Protein AF-A0A940TNK3-F1 (afdb_monomer_lite)

Structure (mmCIF, N/CA/C/O backbone):
data_AF-A0A940TNK3-F1
#
_entry.id   AF-A0A940TNK3-F1
#
loop_
_atom_site.group_PDB
_atom_site.id
_atom_site.type_symbol
_atom_site.label_atom_id
_atom_site.label_alt_id
_atom_site.label_comp_id
_atom_site.label_asym_id
_atom_site.label_entity_id
_atom_site.label_seq_id
_atom_site.pdbx_PDB_ins_code
_atom_site.Cartn_x
_atom_site.Cartn_y
_atom_site.Cartn_z
_atom_site.occupancy
_atom_site.B_iso_or_equiv
_atom_site.auth_seq_id
_atom_site.auth_comp_id
_atom_site.auth_asym_id
_atom_site.auth_atom_id
_atom_site.pdbx_PDB_model_num
ATOM 1 N N . VAL A 1 1 ? 11.677 -16.974 -25.391 1.00 45.75 1 VAL A N 1
ATOM 2 C CA . VAL A 1 1 ? 11.158 -15.591 -25.511 1.00 45.75 1 VAL A CA 1
ATOM 3 C C . VAL A 1 1 ? 12.218 -14.625 -24.990 1.00 45.75 1 VAL A C 1
ATOM 5 O O . VAL A 1 1 ? 12.298 -14.408 -23.791 1.00 45.75 1 VAL A O 1
ATOM 8 N N . LYS A 1 2 ? 13.105 -14.125 -25.858 1.00 49.66 2 LYS A N 1
ATOM 9 C C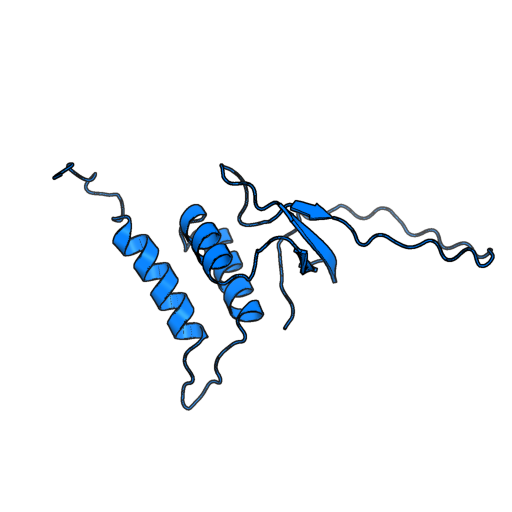A . LYS A 1 2 ? 14.056 -13.050 -25.522 1.00 49.66 2 LYS A CA 1
ATOM 10 C C . LYS A 1 2 ? 13.662 -11.834 -26.353 1.00 49.66 2 LYS A C 1
ATOM 12 O O . LYS A 1 2 ? 14.079 -11.708 -27.496 1.00 49.66 2 LYS A O 1
ATOM 17 N N . GLY A 1 3 ? 12.768 -11.017 -25.805 1.00 53.41 3 GLY A N 1
ATOM 18 C CA . GLY A 1 3 ? 12.456 -9.702 -26.354 1.00 53.41 3 GLY A CA 1
ATOM 19 C C . GLY A 1 3 ? 13.443 -8.696 -25.781 1.00 53.41 3 GLY A C 1
ATOM 20 O O . GLY A 1 3 ? 13.585 -8.617 -24.563 1.00 53.41 3 GLY A O 1
ATOM 21 N N . ASN A 1 4 ? 14.143 -7.978 -26.654 1.00 57.72 4 ASN A N 1
ATOM 22 C CA . ASN A 1 4 ? 15.008 -6.858 -26.295 1.00 57.72 4 ASN A CA 1
ATOM 23 C C . ASN A 1 4 ? 14.189 -5.828 -25.503 1.00 57.72 4 ASN A C 1
ATOM 25 O O . ASN A 1 4 ? 13.310 -5.170 -26.059 1.00 57.72 4 ASN A O 1
ATOM 29 N N . LEU A 1 5 ? 14.449 -5.723 -24.202 1.00 55.38 5 LEU A N 1
ATOM 30 C CA . LEU A 1 5 ? 13.826 -4.715 -23.354 1.00 55.38 5 LEU A CA 1
ATOM 31 C C . LEU A 1 5 ? 14.539 -3.373 -23.587 1.00 55.38 5 LEU A C 1
ATOM 33 O O . LEU A 1 5 ? 15.772 -3.350 -23.632 1.00 55.38 5 LEU A O 1
ATOM 37 N N . PRO A 1 6 ? 13.804 -2.260 -23.748 1.00 56.06 6 PRO A N 1
ATOM 38 C CA . PRO A 1 6 ? 14.404 -0.940 -23.902 1.00 56.06 6 PRO A CA 1
ATOM 39 C C . PRO A 1 6 ? 15.332 -0.618 -22.719 1.00 56.06 6 PRO A C 1
ATOM 41 O O . PRO A 1 6 ? 14.945 -0.761 -21.561 1.00 56.06 6 PRO A O 1
ATOM 44 N N . GLN A 1 7 ? 16.556 -0.165 -23.019 1.00 57.41 7 GLN A N 1
ATOM 45 C CA . GLN A 1 7 ? 17.678 -0.010 -22.071 1.00 57.41 7 GLN A CA 1
ATOM 46 C C . GLN A 1 7 ? 17.415 0.972 -20.908 1.00 57.41 7 GLN A C 1
ATOM 48 O O . GLN A 1 7 ? 18.171 0.993 -19.941 1.00 57.41 7 GLN A O 1
ATOM 53 N N . HIS A 1 8 ? 16.325 1.745 -20.966 1.00 61.12 8 HIS A N 1
ATOM 54 C CA . HIS A 1 8 ? 15.935 2.737 -19.958 1.00 61.12 8 HIS A CA 1
ATOM 55 C C . HIS A 1 8 ? 14.593 2.443 -19.272 1.00 61.12 8 HIS A C 1
ATOM 57 O O . HIS A 1 8 ? 14.079 3.282 -18.532 1.00 61.12 8 HIS A O 1
ATOM 63 N N . THR A 1 9 ? 13.999 1.271 -19.497 1.00 71.75 9 THR A N 1
ATOM 64 C CA . THR A 1 9 ? 12.726 0.902 -18.870 1.00 71.75 9 THR A CA 1
ATOM 65 C C . THR A 1 9 ? 12.968 -0.144 -17.795 1.00 71.75 9 THR A C 1
ATOM 67 O O . THR A 1 9 ? 13.509 -1.215 -18.066 1.00 71.75 9 THR A O 1
ATOM 70 N N . LEU A 1 10 ? 12.561 0.165 -16.559 1.00 80.56 10 LEU A N 1
ATOM 71 C CA . LEU A 1 10 ? 12.607 -0.797 -15.462 1.00 80.56 10 LEU A CA 1
ATOM 72 C C . LEU A 1 10 ? 11.856 -2.065 -15.865 1.00 80.56 10 LEU A C 1
ATOM 74 O O . LEU A 1 10 ? 10.707 -2.016 -16.312 1.00 80.56 10 LEU A O 1
ATOM 78 N N . HIS A 1 11 ? 12.515 -3.206 -15.693 1.00 88.88 11 HIS A N 1
ATOM 79 C CA . HIS A 1 11 ? 11.920 -4.496 -15.990 1.00 88.88 11 HIS A CA 1
ATOM 80 C C . HIS A 1 11 ? 10.660 -4.711 -15.137 1.00 88.88 11 HIS A C 1
ATOM 82 O O . HIS A 1 11 ? 10.614 -4.317 -13.969 1.00 88.88 11 HIS A O 1
ATOM 88 N N . PHE A 1 12 ? 9.639 -5.375 -15.689 1.00 87.31 12 PHE A N 1
ATOM 89 C CA . PHE A 1 12 ? 8.368 -5.578 -14.981 1.00 87.31 12 PHE A CA 1
ATOM 90 C C . PHE A 1 12 ? 8.560 -6.292 -13.633 1.00 87.31 12 PHE A C 1
ATOM 92 O O . PHE A 1 12 ? 7.894 -5.952 -12.655 1.00 87.31 12 PHE A O 1
ATOM 99 N N . ALA A 1 13 ? 9.508 -7.235 -13.558 1.00 90.44 13 ALA A N 1
ATOM 100 C CA . ALA A 1 13 ? 9.825 -7.936 -12.319 1.00 90.44 13 ALA A CA 1
ATOM 101 C C . ALA A 1 13 ? 10.355 -6.969 -11.251 1.00 90.44 13 ALA A C 1
ATOM 103 O O . ALA A 1 13 ? 9.956 -7.063 -10.097 1.00 90.44 13 ALA A O 1
ATOM 104 N N . SER A 1 14 ? 11.179 -5.990 -11.634 1.00 92.25 14 SER A N 1
ATOM 105 C CA . SER A 1 14 ? 11.686 -4.962 -10.719 1.00 92.25 14 SER A CA 1
ATOM 106 C C . SER A 1 14 ? 10.556 -4.089 -10.170 1.00 92.25 14 SER A C 1
ATOM 108 O O . SER A 1 14 ? 10.545 -3.776 -8.984 1.00 92.25 14 SER A O 1
ATOM 110 N N . LEU A 1 15 ? 9.571 -3.744 -11.007 1.00 91.62 15 LEU A N 1
ATOM 111 C CA . LEU A 1 15 ? 8.403 -2.968 -10.581 1.00 91.62 15 LEU A CA 1
ATOM 112 C C . LEU A 1 15 ? 7.527 -3.742 -9.584 1.00 91.62 15 LEU A C 1
ATOM 114 O O . LEU A 1 15 ? 7.032 -3.156 -8.623 1.00 91.62 15 LEU A O 1
ATOM 118 N N . LEU A 1 16 ? 7.353 -5.052 -9.785 1.00 91.81 16 LEU A N 1
ATOM 119 C CA . LEU A 1 16 ? 6.630 -5.916 -8.845 1.00 91.81 16 LEU A CA 1
ATOM 120 C C . LEU A 1 16 ? 7.396 -6.111 -7.533 1.00 91.81 16 LEU A C 1
ATOM 122 O O . LEU A 1 16 ? 6.800 -5.995 -6.463 1.00 91.81 16 LEU A O 1
ATOM 126 N N . VAL A 1 17 ? 8.707 -6.358 -7.607 1.00 95.44 17 VAL A N 1
ATOM 127 C CA . VAL A 1 17 ? 9.570 -6.507 -6.426 1.00 95.44 17 VAL A CA 1
ATOM 128 C C . VAL A 1 17 ? 9.560 -5.235 -5.585 1.00 95.44 17 VAL A C 1
ATOM 130 O O . VAL A 1 17 ? 9.419 -5.332 -4.375 1.00 95.44 17 VAL A O 1
ATOM 133 N N . ALA A 1 18 ? 9.605 -4.050 -6.201 1.00 95.31 18 ALA A N 1
ATOM 134 C CA . ALA A 1 18 ? 9.528 -2.786 -5.469 1.00 95.31 18 ALA A CA 1
ATOM 135 C C . ALA A 1 18 ? 8.228 -2.657 -4.652 1.00 95.31 18 ALA A C 1
ATOM 137 O O . ALA A 1 18 ? 8.243 -2.194 -3.514 1.00 95.31 18 ALA A O 1
ATOM 138 N N . ILE A 1 19 ? 7.093 -3.095 -5.206 1.00 95.19 19 ILE A N 1
ATOM 139 C CA . ILE A 1 19 ? 5.806 -3.084 -4.494 1.00 95.19 19 ILE A CA 1
ATOM 140 C C . ILE A 1 19 ? 5.818 -4.093 -3.341 1.00 95.19 19 ILE A C 1
ATOM 142 O O . ILE A 1 19 ? 5.366 -3.767 -2.242 1.00 95.19 19 ILE A O 1
ATOM 146 N N . ALA A 1 20 ? 6.328 -5.303 -3.586 1.00 95.62 20 ALA A N 1
ATOM 147 C CA . ALA A 1 20 ? 6.412 -6.358 -2.581 1.00 95.62 20 ALA A CA 1
ATOM 148 C C . ALA A 1 20 ? 7.343 -5.977 -1.418 1.00 95.62 20 ALA A C 1
ATOM 150 O O . ALA A 1 20 ? 6.971 -6.176 -0.266 1.00 95.62 20 ALA A O 1
ATOM 151 N N . ASP A 1 21 ? 8.493 -5.368 -1.712 1.00 96.62 21 ASP A N 1
ATOM 152 C CA . ASP A 1 21 ? 9.469 -4.895 -0.726 1.00 96.62 21 ASP A CA 1
ATOM 153 C C . ASP A 1 21 ? 8.868 -3.823 0.194 1.00 96.62 21 ASP A C 1
ATOM 155 O O . ASP A 1 21 ? 8.887 -3.954 1.419 1.00 96.62 21 ASP A O 1
ATOM 159 N N . VAL A 1 22 ? 8.206 -2.810 -0.382 1.00 96.44 22 VAL A N 1
ATOM 160 C CA . VAL A 1 22 ? 7.503 -1.782 0.402 1.00 96.44 22 VAL A CA 1
ATOM 161 C C . VAL A 1 22 ? 6.378 -2.398 1.236 1.00 96.44 22 VAL A C 1
ATOM 163 O O . VAL A 1 22 ? 6.197 -2.035 2.401 1.00 96.44 22 VAL A O 1
ATOM 166 N N . TYR A 1 23 ? 5.605 -3.326 0.667 1.00 96.25 23 TYR A N 1
ATOM 167 C CA . TYR A 1 23 ? 4.531 -3.996 1.397 1.00 96.25 23 TYR A CA 1
ATOM 168 C C . TYR A 1 23 ? 5.066 -4.789 2.596 1.00 96.25 23 TYR A C 1
ATOM 170 O O . TYR A 1 23 ? 4.536 -4.641 3.702 1.00 96.25 23 TYR A O 1
ATOM 178 N N . ASP A 1 24 ? 6.119 -5.582 2.395 1.00 95.75 24 ASP A N 1
ATOM 179 C CA . ASP A 1 24 ? 6.746 -6.379 3.446 1.00 95.75 24 ASP A CA 1
ATOM 180 C C . ASP A 1 24 ? 7.350 -5.490 4.537 1.00 95.75 24 ASP A C 1
ATOM 182 O O . ASP A 1 24 ? 7.040 -5.653 5.718 1.00 95.75 24 ASP A O 1
ATOM 186 N N . ALA A 1 25 ? 8.082 -4.438 4.157 1.00 96.00 25 ALA A N 1
ATOM 187 C CA . ALA A 1 25 ? 8.658 -3.484 5.102 1.00 96.00 25 ALA A CA 1
ATOM 188 C C . ALA A 1 25 ? 7.607 -2.848 6.033 1.00 96.00 25 ALA A C 1
ATOM 190 O O . ALA A 1 25 ? 7.898 -2.550 7.195 1.00 96.00 25 ALA A O 1
ATOM 191 N N . LEU A 1 26 ? 6.377 -2.650 5.544 1.00 96.12 26 LEU A N 1
ATOM 192 C CA . LEU A 1 26 ? 5.259 -2.107 6.320 1.00 96.12 26 LEU A CA 1
ATOM 193 C C . LEU A 1 26 ? 4.536 -3.161 7.174 1.00 96.12 26 LEU A C 1
ATOM 195 O O . LEU A 1 26 ? 3.909 -2.798 8.177 1.00 96.12 26 LEU A O 1
ATOM 199 N N . ARG A 1 27 ? 4.575 -4.434 6.770 1.00 95.69 27 ARG A N 1
ATOM 200 C CA . ARG A 1 27 ? 3.853 -5.558 7.392 1.00 95.69 27 ARG A CA 1
ATOM 201 C C . ARG A 1 27 ? 4.699 -6.383 8.352 1.00 95.69 27 ARG A C 1
ATOM 203 O O . ARG A 1 27 ? 4.127 -7.075 9.189 1.00 95.69 27 ARG A O 1
ATOM 210 N N . THR A 1 28 ? 6.014 -6.283 8.266 1.00 96.00 28 THR A N 1
ATOM 211 C CA . THR A 1 28 ? 6.939 -6.980 9.150 1.00 96.00 28 THR A CA 1
ATOM 212 C C . THR A 1 28 ? 6.977 -6.314 10.525 1.00 96.00 28 THR A C 1
ATOM 214 O O . THR A 1 28 ? 7.075 -5.090 10.649 1.00 96.00 28 THR A O 1
ATOM 217 N N . VAL A 1 29 ? 6.886 -7.128 11.581 1.00 95.31 29 VAL A N 1
ATOM 218 C CA . VAL A 1 29 ? 7.098 -6.676 12.962 1.00 95.31 29 VAL A CA 1
ATOM 219 C C . VAL A 1 29 ? 8.587 -6.412 13.154 1.00 95.31 29 VAL A C 1
ATOM 221 O O . VAL A 1 29 ? 9.417 -7.268 12.860 1.00 95.31 29 VAL A O 1
ATOM 224 N N . ARG A 1 30 ? 8.929 -5.229 13.663 1.00 92.69 30 ARG A N 1
ATOM 225 C CA . ARG A 1 30 ? 10.305 -4.847 13.998 1.00 92.69 30 ARG A CA 1
ATOM 226 C C . ARG A 1 30 ? 10.396 -4.524 15.491 1.00 92.69 30 ARG A C 1
ATOM 228 O O . ARG A 1 30 ? 9.397 -4.083 16.058 1.00 92.69 30 ARG A O 1
ATOM 235 N N . PRO A 1 31 ? 11.578 -4.649 16.123 1.00 95.25 31 PRO A N 1
ATOM 236 C CA . PRO A 1 31 ? 11.736 -4.388 17.559 1.00 95.25 31 PRO A CA 1
ATOM 237 C C . PRO A 1 31 ? 11.211 -3.016 18.014 1.00 95.25 31 PRO A C 1
ATOM 239 O O . PRO A 1 31 ? 10.693 -2.876 19.113 1.00 95.25 31 PRO A O 1
ATOM 242 N N . TYR A 1 32 ? 11.301 -2.010 17.141 1.00 93.00 32 TYR A N 1
ATOM 243 C CA . TYR A 1 32 ? 10.896 -0.624 17.397 1.00 93.00 32 TYR A CA 1
ATOM 244 C C . TYR A 1 32 ? 9.567 -0.228 16.738 1.00 93.00 32 TYR A C 1
ATOM 246 O O . TYR A 1 32 ? 9.163 0.933 16.812 1.00 93.00 32 TYR A O 1
ATOM 254 N N . ARG A 1 33 ? 8.901 -1.140 16.019 1.00 91.12 33 ARG A N 1
ATOM 255 C CA . ARG A 1 33 ? 7.687 -0.803 15.271 1.00 91.12 33 ARG A CA 1
ATOM 256 C C . ARG A 1 33 ? 6.783 -2.021 15.057 1.00 91.12 33 ARG A C 1
ATOM 258 O O . ARG A 1 33 ? 7.204 -2.982 14.411 1.00 91.12 33 ARG A O 1
ATOM 265 N N . PRO A 1 34 ? 5.508 -1.952 15.476 1.00 93.62 34 PRO A N 1
ATOM 266 C CA . PRO A 1 34 ? 4.549 -3.001 15.169 1.00 93.62 34 PRO A CA 1
ATOM 267 C C . PRO A 1 34 ? 4.193 -3.025 13.676 1.00 93.62 34 PRO A C 1
ATOM 269 O O . PRO A 1 34 ? 4.214 -1.998 12.987 1.00 93.62 34 PRO A O 1
ATOM 272 N N . ALA A 1 35 ? 3.796 -4.201 13.195 1.00 96.12 35 ALA A N 1
ATOM 273 C CA . ALA A 1 35 ? 3.261 -4.382 11.852 1.00 96.12 35 ALA A CA 1
ATOM 274 C C . ALA A 1 35 ? 2.035 -3.489 11.609 1.00 96.12 35 ALA A C 1
ATOM 276 O O . ALA A 1 35 ? 1.141 -3.380 12.453 1.00 96.12 35 ALA A O 1
ATOM 277 N N . LEU A 1 36 ? 1.951 -2.874 10.427 1.00 95.50 36 LEU A N 1
ATOM 278 C CA . LEU A 1 36 ? 0.751 -2.134 10.048 1.00 95.50 36 LEU A CA 1
ATOM 279 C C . LEU A 1 36 ? -0.400 -3.071 9.665 1.00 95.50 36 LEU A C 1
ATOM 281 O O . LEU A 1 36 ? -0.211 -4.163 9.123 1.00 95.50 36 LEU A O 1
ATOM 285 N N . SER A 1 37 ? -1.633 -2.608 9.882 1.00 91.69 37 SER A N 1
ATOM 286 C CA . SER A 1 37 ? -2.812 -3.283 9.340 1.00 91.69 37 SER A CA 1
ATOM 287 C C . SER A 1 37 ? -2.820 -3.208 7.813 1.00 91.69 37 SER A C 1
ATOM 289 O O . SER A 1 37 ? -2.340 -2.238 7.225 1.00 91.69 37 SER A O 1
ATOM 291 N N . VAL A 1 38 ? -3.426 -4.208 7.169 1.00 90.31 38 VAL A N 1
ATOM 292 C CA . VAL A 1 38 ? -3.515 -4.283 5.702 1.00 90.31 38 VAL A CA 1
ATOM 293 C C . VAL A 1 38 ? -4.136 -3.004 5.117 1.00 90.31 38 VAL A C 1
ATOM 295 O O . VAL A 1 38 ? -3.631 -2.465 4.138 1.00 90.31 38 VAL A O 1
ATOM 298 N N . ALA A 1 39 ? -5.165 -2.450 5.767 1.00 86.44 39 ALA A N 1
ATOM 299 C CA . ALA A 1 39 ? -5.811 -1.197 5.367 1.00 86.44 39 ALA A CA 1
ATOM 300 C C . ALA A 1 39 ? -4.864 0.020 5.407 1.00 86.44 39 ALA A C 1
ATOM 302 O O . ALA A 1 39 ? -4.845 0.840 4.480 1.00 86.44 39 ALA A O 1
ATOM 303 N N . LYS A 1 40 ? -4.045 0.136 6.464 1.00 89.69 40 LYS A N 1
ATOM 304 C CA . LYS A 1 40 ? -3.043 1.208 6.583 1.00 89.69 40 LYS A CA 1
ATOM 305 C C . LYS A 1 40 ? -1.945 1.042 5.535 1.00 89.69 40 LYS A C 1
ATOM 307 O O . LYS A 1 40 ? -1.594 2.023 4.884 1.00 89.69 40 LYS A O 1
ATOM 312 N N . THR A 1 41 ? -1.458 -0.180 5.332 1.00 93.62 41 THR A N 1
ATOM 313 C CA . THR A 1 41 ? -0.454 -0.495 4.308 1.00 93.62 41 THR A CA 1
ATOM 314 C C . THR A 1 41 ? -0.963 -0.166 2.907 1.00 93.62 41 THR A C 1
ATOM 316 O O . THR A 1 41 ? -0.293 0.549 2.169 1.00 93.62 41 THR A O 1
ATOM 319 N N . ALA A 1 42 ? -2.185 -0.581 2.563 1.00 90.75 42 ALA A N 1
ATOM 320 C CA . ALA A 1 42 ? -2.806 -0.259 1.281 1.00 90.75 42 ALA A CA 1
ATOM 321 C C . ALA A 1 42 ? -2.93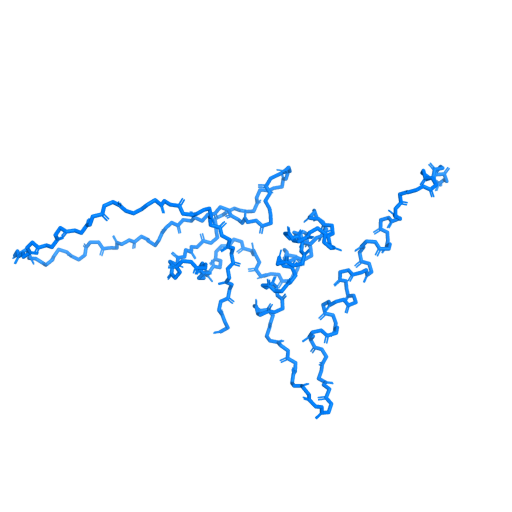0 1.253 1.059 1.00 90.75 42 ALA A C 1
ATOM 323 O O . ALA A 1 42 ? -2.635 1.754 -0.021 1.00 90.75 42 ALA A O 1
ATOM 324 N N . THR A 1 43 ? -3.294 2.003 2.102 1.00 89.88 43 THR A N 1
ATOM 325 C CA . THR A 1 43 ? -3.347 3.468 2.033 1.00 89.88 43 THR A CA 1
ATOM 326 C C . THR A 1 43 ? -1.974 4.083 1.743 1.00 89.88 43 THR A C 1
ATOM 328 O O . THR A 1 43 ? -1.897 5.074 1.020 1.00 89.88 43 THR A O 1
ATOM 331 N N . ILE A 1 44 ? -0.891 3.526 2.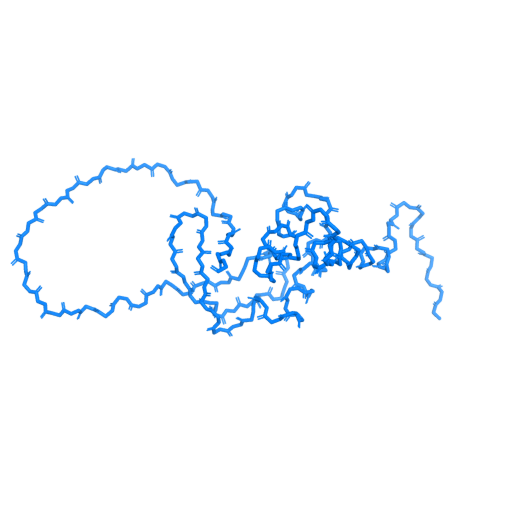292 1.00 93.69 44 ILE A N 1
ATOM 332 C CA . ILE A 1 44 ? 0.477 3.993 2.013 1.00 93.69 44 ILE A CA 1
ATOM 333 C C . ILE A 1 44 ? 0.864 3.672 0.567 1.00 93.69 44 ILE A C 1
ATOM 335 O O . ILE A 1 44 ? 1.277 4.580 -0.147 1.00 93.69 44 ILE A O 1
ATOM 339 N N . LEU A 1 45 ? 0.625 2.442 0.103 1.00 93.12 45 LEU A N 1
ATOM 340 C CA . LEU A 1 45 ? 0.901 2.046 -1.283 1.00 93.12 45 LEU A CA 1
ATOM 341 C C . LEU A 1 45 ? 0.159 2.928 -2.295 1.00 93.12 45 LEU A C 1
ATOM 343 O O . LEU A 1 45 ? 0.753 3.389 -3.268 1.00 93.12 45 LEU A O 1
ATOM 347 N N . ILE A 1 46 ? -1.121 3.229 -2.046 1.00 90.31 46 ILE A N 1
ATOM 348 C CA . ILE A 1 46 ? -1.904 4.147 -2.886 1.00 90.31 46 ILE A CA 1
ATOM 349 C C . ILE A 1 46 ? -1.248 5.532 -2.911 1.00 90.31 46 ILE A C 1
ATOM 351 O O . ILE A 1 46 ? -1.087 6.105 -3.984 1.00 90.31 46 ILE A O 1
ATOM 355 N N . LYS A 1 47 ? -0.829 6.069 -1.759 1.00 90.56 47 LYS A N 1
ATOM 356 C CA . LYS A 1 47 ? -0.168 7.382 -1.694 1.00 90.56 47 LYS A CA 1
ATOM 357 C C . LYS A 1 47 ? 1.160 7.414 -2.444 1.00 90.56 47 LYS A C 1
ATOM 359 O O . LYS A 1 47 ? 1.384 8.354 -3.198 1.00 90.56 47 LYS A O 1
ATOM 364 N N . ASP A 1 48 ? 2.014 6.410 -2.268 1.00 93.00 48 ASP A N 1
ATOM 365 C CA . ASP A 1 48 ? 3.302 6.347 -2.968 1.00 93.00 48 ASP A CA 1
ATOM 366 C C . ASP A 1 48 ? 3.113 6.191 -4.482 1.00 93.00 48 ASP A C 1
ATOM 368 O O . ASP A 1 48 ? 3.859 6.772 -5.267 1.00 93.00 48 ASP A O 1
ATOM 372 N N . THR A 1 49 ? 2.049 5.506 -4.903 1.00 91.12 49 THR A N 1
ATOM 373 C CA . THR A 1 49 ? 1.648 5.436 -6.313 1.00 91.12 49 THR A CA 1
ATOM 374 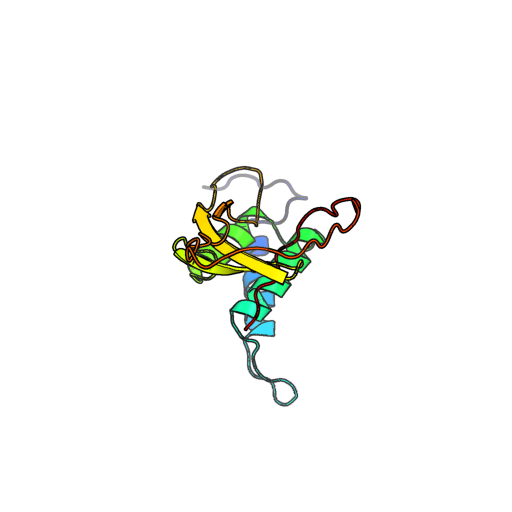C C . THR A 1 49 ? 1.196 6.796 -6.851 1.00 91.12 49 THR A C 1
ATOM 376 O O . THR A 1 49 ? 1.602 7.189 -7.940 1.00 91.12 49 THR A O 1
ATOM 379 N N . LEU A 1 50 ? 0.376 7.545 -6.100 1.00 86.56 50 LEU A N 1
ATOM 380 C CA . LEU A 1 50 ? -0.052 8.899 -6.487 1.00 86.56 50 LEU A CA 1
ATOM 381 C C . LEU A 1 50 ? 1.122 9.885 -6.545 1.00 86.56 50 LEU A C 1
ATOM 383 O O . LEU A 1 50 ? 1.090 10.821 -7.335 1.00 86.56 50 LEU A O 1
ATOM 387 N N . ALA A 1 51 ? 2.155 9.658 -5.733 1.00 89.19 51 ALA A N 1
ATOM 388 C CA . ALA A 1 51 ? 3.409 10.405 -5.766 1.00 89.19 51 ALA A CA 1
ATOM 389 C C . ALA A 1 51 ? 4.361 9.957 -6.895 1.00 89.19 51 ALA A C 1
ATOM 391 O O . ALA A 1 51 ? 5.476 10.463 -6.977 1.00 89.19 51 ALA A O 1
ATOM 392 N N . GLY A 1 52 ? 3.961 8.996 -7.736 1.00 88.06 52 GLY A N 1
ATOM 393 C CA . GLY A 1 52 ? 4.764 8.500 -8.857 1.00 88.06 52 GLY A CA 1
ATOM 394 C C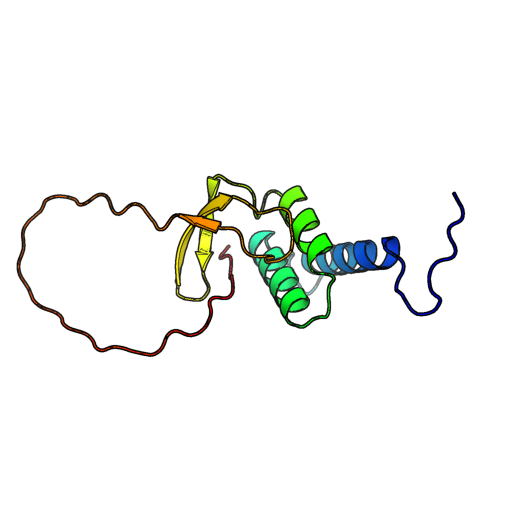 . GLY A 1 52 ? 5.911 7.561 -8.470 1.00 88.06 52 GLY A C 1
ATOM 395 O O . GLY A 1 52 ? 6.724 7.226 -9.324 1.00 88.06 52 GLY A O 1
ATOM 396 N N . LYS A 1 53 ? 5.990 7.110 -7.211 1.00 91.25 53 LYS A N 1
ATOM 397 C CA . LYS A 1 53 ? 7.063 6.216 -6.739 1.00 91.25 53 LYS A CA 1
ATOM 398 C C . LYS A 1 53 ? 6.834 4.750 -7.098 1.00 91.25 53 LYS A C 1
ATOM 400 O O . LYS A 1 53 ? 7.782 3.976 -7.146 1.00 91.25 53 LYS A O 1
ATOM 405 N N . LEU A 1 54 ? 5.575 4.357 -7.294 1.00 91.75 54 LEU A N 1
ATOM 406 C CA . LEU A 1 54 ? 5.174 2.980 -7.583 1.00 91.75 54 LEU A CA 1
ATOM 407 C C . LEU A 1 54 ? 4.343 2.911 -8.863 1.00 91.75 54 LEU A C 1
ATOM 409 O O . LEU A 1 54 ? 3.589 3.830 -9.187 1.00 91.75 54 LEU A O 1
ATOM 413 N N . HIS A 1 55 ? 4.451 1.789 -9.576 1.00 89.94 55 HIS A N 1
ATOM 414 C CA . HIS A 1 55 ? 3.725 1.584 -10.825 1.00 89.94 55 HIS A CA 1
ATOM 415 C C . HIS A 1 55 ? 2.226 1.353 -10.578 1.00 89.94 55 HIS A C 1
ATOM 417 O O . HIS A 1 55 ? 1.822 0.378 -9.938 1.00 89.94 55 HIS A O 1
ATOM 423 N N . ARG A 1 56 ? 1.391 2.233 -11.141 1.00 88.06 56 ARG A N 1
ATOM 424 C CA . ARG A 1 56 ? -0.050 2.315 -10.855 1.00 88.06 56 ARG A CA 1
ATOM 425 C C . ARG A 1 56 ? -0.822 1.029 -11.108 1.00 88.06 56 ARG A C 1
ATOM 427 O O . ARG A 1 56 ? -1.620 0.613 -10.270 1.00 88.06 56 ARG A O 1
ATOM 434 N N . GLU A 1 57 ? -0.597 0.412 -12.260 1.00 85.56 57 GLU A N 1
ATOM 435 C CA . GLU A 1 57 ? -1.340 -0.782 -12.660 1.00 85.56 57 GLU A CA 1
ATOM 436 C C . GLU A 1 57 ? -0.991 -1.984 -11.777 1.00 85.56 57 GLU A C 1
ATOM 438 O O . GLU A 1 57 ? -1.869 -2.743 -11.367 1.00 85.56 57 GLU A O 1
ATOM 443 N N . TYR A 1 58 ? 0.286 -2.120 -11.417 1.00 89.69 58 TYR A N 1
ATOM 444 C CA . TYR A 1 58 ? 0.747 -3.239 -10.602 1.00 89.69 58 TYR A CA 1
ATOM 445 C C . TYR A 1 58 ? 0.302 -3.100 -9.151 1.00 89.69 58 TYR A C 1
ATOM 447 O O . TYR A 1 58 ? -0.108 -4.094 -8.559 1.00 89.69 58 TYR A O 1
ATOM 455 N N . VAL A 1 59 ? 0.272 -1.881 -8.601 1.00 90.62 59 VAL A N 1
ATOM 456 C CA . VAL A 1 59 ? -0.294 -1.653 -7.264 1.00 90.62 59 VAL A CA 1
ATOM 457 C C . VAL A 1 59 ? -1.788 -1.975 -7.236 1.00 90.62 59 VAL A C 1
ATOM 459 O O . VAL A 1 59 ? -2.241 -2.619 -6.294 1.00 90.62 59 VAL A O 1
ATOM 462 N N . SER A 1 60 ? -2.551 -1.597 -8.267 1.00 86.31 60 SER A N 1
ATOM 463 C CA . SER A 1 60 ? -3.981 -1.934 -8.345 1.00 86.31 60 SER A CA 1
ATOM 464 C C . SER A 1 60 ? -4.211 -3.451 -8.302 1.00 86.31 60 SER A C 1
ATOM 466 O O . SER A 1 60 ? -4.938 -3.946 -7.437 1.00 86.31 60 SER A O 1
ATOM 468 N N . LYS A 1 61 ? -3.508 -4.206 -9.161 1.00 86.69 61 LYS A N 1
ATOM 469 C CA . LYS A 1 61 ? -3.582 -5.678 -9.200 1.00 86.69 61 LYS A CA 1
ATOM 470 C C . LYS A 1 61 ? -3.134 -6.310 -7.880 1.00 86.69 61 LYS A C 1
ATOM 472 O O . LYS A 1 61 ? -3.782 -7.225 -7.382 1.00 86.69 61 LYS A O 1
ATOM 477 N N . PHE A 1 62 ? -2.071 -5.788 -7.272 1.00 89.75 62 PHE A N 1
ATOM 478 C CA . PHE A 1 62 ? -1.574 -6.266 -5.984 1.00 89.75 62 PHE A CA 1
ATOM 479 C C . PHE A 1 62 ? -2.598 -6.072 -4.851 1.00 89.75 62 PHE A C 1
ATOM 481 O O . PHE A 1 62 ? -2.834 -6.978 -4.056 1.00 89.75 62 PHE A O 1
ATOM 488 N N . LEU A 1 63 ? -3.273 -4.920 -4.793 1.00 88.56 63 LEU A N 1
ATOM 489 C CA . LEU A 1 63 ? -4.304 -4.651 -3.783 1.00 88.56 63 LEU A CA 1
ATOM 490 C C . LEU A 1 63 ? -5.592 -5.461 -3.994 1.00 88.56 63 LEU A C 1
ATOM 492 O O . LEU A 1 63 ? -6.283 -5.775 -3.017 1.00 88.56 63 LEU A O 1
ATOM 496 N N . LEU A 1 64 ? -5.905 -5.806 -5.245 1.00 84.94 64 LEU A N 1
ATOM 497 C CA . LEU A 1 64 ? -6.950 -6.769 -5.597 1.00 84.94 64 LEU A CA 1
ATOM 498 C C . LEU A 1 64 ? -6.613 -8.166 -5.064 1.00 84.94 64 LEU A C 1
ATOM 500 O O . LEU A 1 64 ? -7.444 -8.764 -4.385 1.00 84.94 64 LEU A O 1
ATOM 504 N N . LEU A 1 65 ? -5.381 -8.643 -5.285 1.00 86.38 65 LEU A N 1
ATOM 505 C CA . LEU A 1 65 ? -4.906 -9.937 -4.769 1.00 86.38 65 LEU A CA 1
ATOM 506 C C . LEU A 1 65 ? -4.982 -10.021 -3.237 1.00 86.38 65 LEU A C 1
ATOM 508 O O . LEU A 1 65 ? -5.320 -11.066 -2.689 1.00 86.38 65 LEU A O 1
ATOM 512 N N . LEU A 1 66 ? -4.733 -8.913 -2.534 1.00 84.88 66 LEU A N 1
ATOM 513 C CA . LEU A 1 66 ? -4.855 -8.832 -1.073 1.00 84.88 66 LEU A CA 1
ATOM 514 C C . LEU A 1 66 ? -6.303 -8.702 -0.564 1.00 84.88 66 LEU A C 1
ATOM 516 O O . LEU A 1 66 ? -6.519 -8.566 0.642 1.00 84.88 66 LEU A O 1
ATOM 520 N N . ASN A 1 67 ? -7.299 -8.711 -1.456 1.00 81.69 67 ASN A N 1
ATOM 521 C CA . ASN A 1 67 ? -8.723 -8.593 -1.133 1.00 81.69 67 ASN A CA 1
ATOM 522 C C . ASN A 1 67 ? -9.083 -7.294 -0.368 1.00 81.69 67 ASN A C 1
ATOM 524 O O . ASN A 1 67 ? -10.057 -7.231 0.393 1.00 81.69 67 ASN A O 1
ATOM 528 N N . VAL A 1 68 ? -8.269 -6.243 -0.545 1.00 79.50 68 VAL A N 1
ATOM 529 C CA . VAL A 1 68 ? -8.452 -4.930 0.100 1.00 79.50 68 VAL A CA 1
ATOM 530 C C . VAL A 1 68 ? -9.396 -4.059 -0.710 1.00 79.50 68 VAL A C 1
ATOM 532 O O . VAL A 1 68 ? -10.275 -3.407 -0.149 1.00 79.50 68 VAL A O 1
ATOM 535 N N . LEU A 1 69 ? -9.208 -4.058 -2.030 1.00 71.56 69 LEU A N 1
ATOM 536 C CA . LEU A 1 69 ? -10.020 -3.295 -2.975 1.00 71.56 69 LEU A CA 1
ATOM 537 C C . LEU A 1 69 ? -11.095 -4.153 -3.654 1.00 71.56 69 LEU A C 1
ATOM 539 O O . LEU A 1 69 ? -11.603 -3.775 -4.700 1.00 71.56 69 LEU A O 1
ATOM 543 N N . ALA A 1 70 ? -11.452 -5.301 -3.081 1.00 73.31 70 ALA A N 1
ATOM 544 C CA . ALA A 1 70 ? -12.442 -6.180 -3.685 1.00 73.31 70 ALA A CA 1
ATOM 545 C C . ALA A 1 70 ? -13.875 -5.615 -3.596 1.00 73.31 70 ALA A C 1
ATOM 547 O O . ALA A 1 70 ? -14.229 -4.983 -2.590 1.00 73.31 70 ALA A O 1
ATOM 548 N N . PRO A 1 71 ? -14.719 -5.873 -4.612 1.00 76.25 71 PRO A N 1
ATOM 549 C CA . PRO A 1 71 ? -16.146 -5.563 -4.572 1.00 76.25 71 PRO A CA 1
ATOM 550 C C . PRO A 1 71 ? -16.842 -6.058 -3.297 1.00 76.25 71 PRO A C 1
ATOM 552 O O . PRO A 1 71 ? -16.506 -7.102 -2.742 1.00 76.25 71 PRO A O 1
ATOM 555 N N . GLY A 1 72 ? -17.810 -5.286 -2.803 1.00 74.25 72 GLY A N 1
ATOM 556 C CA . GLY A 1 72 ? -18.570 -5.582 -1.583 1.00 74.25 72 GLY A CA 1
ATOM 557 C C . GLY A 1 72 ? -17.907 -5.129 -0.276 1.00 74.25 72 GLY A C 1
ATOM 558 O O . GLY A 1 72 ? -18.562 -5.100 0.770 1.00 74.25 72 GLY A O 1
ATOM 559 N N . ARG A 1 73 ? -16.636 -4.704 -0.294 1.00 74.25 73 ARG A N 1
ATOM 560 C CA . ARG A 1 73 ? -15.983 -4.110 0.884 1.00 74.25 73 ARG A CA 1
ATOM 561 C C . ARG A 1 73 ? -16.486 -2.691 1.149 1.00 74.25 73 ARG A C 1
ATOM 563 O O . ARG A 1 73 ? -16.632 -1.880 0.236 1.00 74.25 73 ARG A O 1
ATOM 570 N N . ARG A 1 74 ? -16.700 -2.372 2.430 1.00 78.75 74 ARG A N 1
ATOM 571 C CA . ARG A 1 74 ? -16.922 -0.996 2.897 1.00 78.75 74 ARG A CA 1
ATOM 572 C C . ARG A 1 74 ? -15.592 -0.292 3.120 1.00 78.75 74 ARG A C 1
ATOM 574 O O . ARG A 1 74 ? -14.699 -0.851 3.752 1.00 78.75 74 ARG A O 1
ATOM 581 N N . VAL A 1 75 ? -15.497 0.943 2.645 1.00 77.94 75 VAL A N 1
ATOM 582 C CA . VAL A 1 75 ? -14.321 1.799 2.799 1.00 77.94 75 VAL A CA 1
ATOM 583 C C . VAL A 1 75 ? -14.733 3.179 3.291 1.00 77.94 75 VAL A C 1
ATOM 585 O O . VAL A 1 75 ? -15.850 3.634 3.046 1.00 77.94 75 VAL A O 1
ATOM 588 N N . ILE A 1 76 ? -13.817 3.835 3.993 1.00 79.75 76 ILE A N 1
ATOM 589 C CA . ILE A 1 76 ? -13.911 5.254 4.336 1.00 79.75 76 ILE A CA 1
ATOM 590 C C . ILE A 1 76 ? -13.001 6.005 3.361 1.00 79.75 76 ILE A C 1
ATOM 592 O O . ILE A 1 76 ? -11.980 5.474 2.923 1.00 79.75 76 ILE A O 1
ATOM 596 N N . LEU A 1 77 ? -13.403 7.203 2.964 1.00 77.62 77 LEU A N 1
ATOM 597 C CA . LEU A 1 77 ? -12.667 8.071 2.055 1.00 77.62 77 LEU A CA 1
ATOM 598 C C . LEU A 1 77 ? -11.953 9.177 2.833 1.00 77.62 77 LEU A C 1
ATOM 600 O O . LEU A 1 77 ? -12.187 9.379 4.024 1.00 77.62 77 LEU A O 1
ATOM 604 N N . SER A 1 78 ? -11.028 9.883 2.177 1.00 69.75 78 SER A N 1
ATOM 605 C CA . SER A 1 78 ? -10.263 10.946 2.847 1.00 69.75 78 SER A CA 1
ATOM 606 C C . SER A 1 78 ? -11.119 12.122 3.316 1.00 69.75 78 SER A C 1
ATOM 608 O O . SER A 1 78 ? -10.728 12.787 4.271 1.00 69.75 78 SER A O 1
ATOM 610 N N . ASP A 1 79 ? -12.278 12.343 2.695 1.00 72.94 79 ASP A N 1
ATOM 611 C CA . ASP A 1 79 ? -13.272 13.348 3.082 1.00 72.94 79 ASP A CA 1
ATOM 612 C C . ASP A 1 79 ? -14.159 12.897 4.259 1.00 72.94 79 ASP A C 1
ATOM 614 O O . ASP A 1 79 ? -15.053 13.625 4.684 1.00 72.94 79 ASP A O 1
ATOM 618 N N . GLY A 1 80 ? -13.922 11.696 4.796 1.00 74.88 80 GLY A N 1
ATOM 619 C CA . GLY A 1 80 ? -14.711 11.107 5.873 1.00 74.88 80 GLY A CA 1
ATOM 620 C C . GLY A 1 80 ? -16.007 10.446 5.406 1.00 74.88 80 GLY A C 1
ATOM 621 O O . GLY A 1 80 ? -16.691 9.824 6.220 1.00 74.88 80 GLY A O 1
ATOM 622 N N . SER A 1 81 ? -16.343 10.515 4.114 1.00 78.06 81 SER A N 1
ATOM 623 C CA . SER A 1 81 ? -17.476 9.771 3.571 1.00 78.06 81 SER A CA 1
ATOM 624 C C . SER A 1 81 ? -17.187 8.265 3.569 1.00 78.06 81 SER A C 1
ATOM 626 O O . SER A 1 81 ? -16.038 7.823 3.615 1.00 78.06 81 SER A O 1
ATOM 628 N N . SER A 1 82 ? -18.239 7.448 3.561 1.00 78.62 82 SER A N 1
ATOM 629 C CA . SER A 1 82 ? -18.119 5.989 3.490 1.00 78.62 82 SER A CA 1
ATOM 630 C C . SER A 1 82 ? -18.843 5.466 2.262 1.00 78.62 82 SER A C 1
ATOM 632 O O . SER A 1 82 ? -19.841 6.042 1.840 1.00 78.62 82 SER A O 1
ATOM 634 N N . GLY A 1 83 ? -18.348 4.380 1.680 1.00 79.56 83 GLY A N 1
ATOM 635 C CA . GLY A 1 83 ? -18.931 3.781 0.485 1.00 79.56 83 GLY A CA 1
ATOM 636 C C . GLY A 1 83 ? -18.662 2.288 0.411 1.00 79.56 83 GLY A C 1
ATOM 637 O O . GLY A 1 83 ? -17.844 1.749 1.161 1.00 79.56 83 GLY A O 1
ATOM 638 N N . MET A 1 84 ? -19.370 1.615 -0.489 1.00 80.94 84 MET A N 1
ATOM 639 C CA . MET A 1 84 ? -19.106 0.220 -0.835 1.00 80.94 84 MET A CA 1
ATOM 640 C C . MET A 1 84 ? -18.417 0.161 -2.192 1.00 80.94 84 MET A C 1
ATOM 642 O O . MET A 1 84 ? -18.836 0.849 -3.121 1.00 80.94 84 MET A O 1
ATOM 646 N N . ILE A 1 85 ? -17.380 -0.663 -2.300 1.00 78.56 85 ILE A N 1
ATOM 647 C CA . ILE A 1 85 ? -16.725 -0.960 -3.572 1.00 78.56 85 ILE A CA 1
ATOM 648 C C . ILE A 1 85 ? -17.714 -1.731 -4.448 1.00 78.56 85 ILE A C 1
ATOM 650 O O . ILE A 1 85 ? -18.181 -2.794 -4.045 1.00 78.56 85 ILE A O 1
ATOM 654 N N . VAL A 1 86 ? -18.043 -1.193 -5.622 1.00 75.69 86 VAL A N 1
ATOM 655 C CA . VAL A 1 86 ? -18.967 -1.836 -6.576 1.00 75.69 86 VAL A CA 1
ATOM 656 C C . VAL A 1 86 ? -18.180 -2.538 -7.662 1.00 75.69 86 VAL A C 1
ATOM 658 O O . VAL A 1 86 ? -18.374 -3.722 -7.899 1.00 75.69 86 VAL A O 1
ATOM 661 N N . GLU A 1 87 ? -17.244 -1.816 -8.269 1.00 70.19 87 GLU A N 1
ATOM 662 C CA . GLU A 1 87 ? -16.386 -2.337 -9.325 1.00 70.19 87 GLU A CA 1
ATOM 663 C C . GLU A 1 87 ? -14.981 -1.767 -9.197 1.00 70.19 87 GLU A C 1
ATOM 665 O O . GLU A 1 87 ? -14.791 -0.570 -8.939 1.00 70.19 87 GLU A O 1
ATOM 670 N N . VAL A 1 88 ? -14.002 -2.625 -9.470 1.00 66.19 88 VAL A N 1
ATOM 671 C CA . VAL A 1 88 ? -12.641 -2.220 -9.804 1.00 66.19 88 VAL A CA 1
ATOM 672 C C . VAL A 1 88 ? -12.552 -2.270 -11.322 1.00 66.19 88 VAL A C 1
ATOM 674 O O . VAL A 1 88 ? -12.684 -3.339 -11.907 1.00 66.19 88 VAL A O 1
ATOM 677 N N . ARG A 1 89 ? -12.417 -1.112 -11.973 1.00 62.59 89 ARG A N 1
ATOM 678 C CA . ARG A 1 89 ? -12.290 -1.072 -13.433 1.00 62.59 89 ARG A CA 1
ATOM 679 C C . ARG A 1 89 ? -10.886 -1.510 -13.825 1.00 62.59 89 ARG A C 1
ATOM 681 O O . ARG A 1 89 ? -9.916 -0.832 -13.483 1.00 62.59 89 ARG A O 1
ATOM 688 N N . ASP A 1 90 ? -10.801 -2.594 -14.583 1.00 54.19 90 ASP A N 1
ATOM 689 C CA . ASP A 1 90 ? -9.580 -2.977 -15.277 1.00 54.19 90 ASP A CA 1
ATOM 690 C C . ASP A 1 90 ? -9.424 -2.086 -16.513 1.00 54.19 90 ASP A C 1
ATOM 692 O O . ASP A 1 90 ? -10.183 -2.184 -17.475 1.00 54.19 90 ASP A O 1
ATOM 696 N N . GLY A 1 91 ? -8.464 -1.162 -16.465 1.00 47.25 91 GLY A N 1
ATOM 697 C CA . GLY A 1 91 ? -8.107 -0.331 -17.615 1.00 47.25 91 GLY A CA 1
ATOM 698 C C . GLY A 1 91 ? -8.019 1.165 -17.316 1.00 47.25 91 GLY A C 1
ATOM 699 O O . GLY A 1 91 ? -9.005 1.851 -17.049 1.00 47.25 91 GLY A O 1
ATOM 700 N N . GLY A 1 92 ? -6.802 1.695 -17.428 1.00 44.44 92 GLY A N 1
ATOM 701 C CA . GLY A 1 92 ? -6.528 3.098 -17.755 1.00 44.44 92 GLY A CA 1
ATOM 702 C C . GLY A 1 92 ? -6.562 4.120 -16.614 1.00 44.44 92 GLY A C 1
ATOM 703 O O . GLY A 1 92 ? -5.638 4.922 -16.502 1.00 44.44 92 GLY A O 1
ATOM 704 N N . PHE A 1 93 ? -7.574 4.127 -15.741 1.00 40.75 93 PHE A N 1
ATOM 705 C CA . PHE A 1 93 ? -7.795 5.278 -14.848 1.00 40.75 93 PHE A CA 1
ATOM 706 C C . PHE A 1 93 ? -8.296 4.910 -13.449 1.00 40.75 93 PHE A C 1
ATOM 708 O O . PHE A 1 93 ? -9.428 5.211 -13.094 1.00 40.75 93 PHE A O 1
ATOM 715 N N . GLY A 1 94 ? -7.443 4.361 -12.584 1.00 53.69 94 GLY A N 1
ATOM 716 C CA . GLY A 1 94 ? -7.758 4.401 -11.153 1.00 53.69 94 GLY A CA 1
ATOM 717 C C . GLY A 1 94 ? -7.138 3.301 -10.327 1.00 53.69 94 GLY A C 1
ATOM 718 O O . GLY A 1 94 ? -7.496 2.149 -10.469 1.00 53.69 94 GLY A O 1
ATOM 719 N N . ILE A 1 95 ? -6.337 3.685 -9.336 1.00 57.72 95 ILE A N 1
ATOM 720 C CA . ILE A 1 95 ? -6.152 2.878 -8.116 1.00 57.72 95 ILE A CA 1
ATOM 721 C C . ILE A 1 95 ? -7.423 2.978 -7.235 1.00 57.72 95 ILE A C 1
ATOM 723 O O . ILE A 1 95 ? -7.461 2.512 -6.101 1.00 57.72 95 ILE A O 1
ATOM 727 N N . PHE A 1 96 ? -8.445 3.688 -7.723 1.00 61.12 96 PHE A N 1
ATOM 728 C CA . PHE A 1 96 ? -9.653 4.031 -7.006 1.00 61.12 96 PHE A CA 1
ATOM 729 C C . PHE A 1 96 ? -10.810 3.220 -7.583 1.00 61.12 96 PHE A C 1
ATOM 731 O O . PHE A 1 96 ? -11.126 3.392 -8.762 1.00 61.12 96 PHE A O 1
ATOM 738 N N . PRO A 1 97 ? -11.437 2.347 -6.782 1.00 60.12 97 PRO A N 1
ATOM 739 C CA . PRO A 1 97 ? -12.646 1.664 -7.204 1.00 60.12 97 PRO A CA 1
ATOM 740 C C . PRO A 1 97 ? -13.800 2.647 -7.404 1.00 60.12 97 PRO A C 1
ATOM 742 O O . PRO A 1 97 ? -13.837 3.726 -6.806 1.00 60.12 97 PRO A O 1
ATOM 745 N N . SER A 1 98 ? -14.789 2.230 -8.192 1.00 64.50 98 SER A N 1
ATOM 746 C CA . SER A 1 98 ? -16.087 2.896 -8.203 1.00 64.50 98 SER A CA 1
ATOM 747 C C . SER A 1 98 ? -16.833 2.584 -6.903 1.00 64.50 98 SER A C 1
ATOM 749 O O . SER A 1 98 ? -16.853 1.444 -6.422 1.00 64.50 98 SER A O 1
ATOM 751 N N . LEU A 1 99 ? -17.418 3.618 -6.301 1.00 61.09 99 LEU A N 1
ATOM 752 C CA . LEU A 1 99 ? -18.079 3.515 -5.007 1.00 61.09 99 LEU A CA 1
ATOM 753 C C . LEU A 1 99 ? -19.571 3.758 -5.156 1.00 61.09 99 LEU A C 1
ATOM 755 O O . LEU A 1 99 ? -19.988 4.742 -5.767 1.00 61.09 99 LEU A O 1
ATOM 759 N N . GLN A 1 100 ? -20.371 2.903 -4.523 1.00 66.75 100 GLN A N 1
ATOM 760 C CA . GLN A 1 100 ? -21.762 3.229 -4.253 1.00 66.75 100 GLN A CA 1
ATOM 761 C C . GLN A 1 100 ? -21.805 4.079 -2.983 1.00 66.75 100 GLN A C 1
ATOM 763 O O . GLN A 1 100 ? -21.265 3.645 -1.954 1.00 66.75 100 GLN A O 1
ATOM 768 N N . PRO A 1 101 ? -22.449 5.261 -3.013 1.00 61.47 101 PRO A N 1
ATOM 769 C CA . PRO A 1 101 ? -22.716 6.003 -1.793 1.00 61.47 101 PRO A CA 1
ATOM 770 C C . PRO A 1 101 ? -23.573 5.147 -0.849 1.00 61.47 101 PRO A C 1
ATOM 772 O O . PRO A 1 101 ? -24.306 4.256 -1.301 1.00 61.47 101 PRO A O 1
ATOM 775 N N . PRO A 1 102 ? -23.513 5.399 0.467 1.00 53.75 102 PRO A N 1
ATOM 776 C CA . PRO A 1 102 ? -24.291 4.632 1.417 1.00 53.75 102 PRO A CA 1
ATOM 777 C C . PRO A 1 102 ? -25.767 4.844 1.081 1.00 53.75 102 PRO A C 1
ATOM 779 O O . PRO A 1 102 ? -26.242 5.979 1.018 1.00 53.75 102 PRO A O 1
ATOM 782 N N . ARG A 1 103 ? -26.502 3.752 0.828 1.00 49.47 103 ARG A N 1
ATOM 783 C CA . ARG A 1 103 ? -27.956 3.816 0.654 1.00 49.47 103 ARG A CA 1
ATOM 784 C C . ARG A 1 103 ? -28.548 4.316 1.966 1.00 49.47 103 ARG A C 1
ATOM 786 O O . ARG A 1 103 ? -28.725 3.546 2.907 1.00 49.47 103 ARG A O 1
ATOM 793 N N . PHE A 1 104 ? -28.838 5.610 2.032 1.00 41.91 104 PHE A N 1
ATOM 794 C CA . PHE A 1 104 ? -29.573 6.194 3.139 1.00 41.91 104 PHE A CA 1
ATOM 795 C C . PHE A 1 104 ? -30.983 5.601 3.080 1.00 41.91 104 PHE A C 1
ATOM 797 O O . PHE A 1 104 ? -31.815 6.024 2.274 1.00 41.91 104 PHE A O 1
ATOM 804 N N . ARG A 1 105 ? -31.263 4.567 3.884 1.00 39.25 105 ARG A N 1
ATOM 805 C CA . ARG A 1 105 ? -32.649 4.182 4.154 1.00 39.25 105 ARG A CA 1
ATOM 806 C C . ARG A 1 105 ? -33.277 5.409 4.806 1.00 39.25 105 ARG A C 1
ATOM 808 O O . ARG A 1 105 ? -33.003 5.692 5.968 1.00 39.25 105 ARG A O 1
ATOM 815 N N . ARG A 1 106 ? -34.080 6.159 4.043 1.00 35.25 106 ARG A N 1
ATOM 816 C CA . ARG A 1 106 ? -34.992 7.171 4.581 1.00 35.25 106 ARG A CA 1
ATOM 817 C C . ARG A 1 106 ? -35.870 6.465 5.612 1.00 35.25 106 ARG A C 1
ATOM 819 O O . ARG A 1 106 ? -36.862 5.835 5.260 1.00 35.25 106 ARG A O 1
ATOM 826 N N . SER A 1 107 ? -35.493 6.551 6.881 1.00 35.19 107 SER A N 1
ATOM 827 C CA . SER A 1 107 ? -36.448 6.372 7.961 1.00 35.19 107 SER A CA 1
ATOM 828 C C . SER A 1 107 ? -37.433 7.529 7.826 1.00 35.19 107 SER A C 1
ATOM 830 O O . SER A 1 107 ? -37.052 8.690 7.978 1.00 35.19 107 SER A O 1
ATOM 832 N N . LYS A 1 108 ? -38.677 7.237 7.431 1.00 38.72 108 LYS A N 1
ATOM 833 C CA . LYS A 1 108 ? -39.780 8.199 7.510 1.00 38.72 108 LYS A CA 1
ATOM 834 C C . LYS A 1 108 ? -40.020 8.503 8.993 1.00 38.72 108 LYS A C 1
ATOM 836 O O . LYS A 1 108 ? -40.839 7.839 9.614 1.00 38.72 108 LYS A O 1
ATOM 841 N N . LYS A 1 109 ? -39.322 9.482 9.563 1.00 36.62 109 LYS A N 1
ATOM 842 C CA . LYS A 1 109 ? -39.743 10.153 10.798 1.00 36.62 109 LYS A CA 1
ATOM 843 C C . LYS A 1 109 ? -39.448 11.652 10.682 1.00 36.62 109 LYS A C 1
ATOM 845 O O . LYS A 1 109 ? -38.301 12.062 10.747 1.00 36.62 109 LYS A O 1
ATOM 850 N N . ASN A 1 110 ? -40.534 12.382 10.417 1.00 31.88 110 ASN A N 1
ATOM 851 C CA . ASN A 1 110 ? -40.890 13.767 10.755 1.00 31.88 110 ASN A CA 1
ATOM 852 C C . ASN A 1 110 ? -39.830 14.892 10.653 1.00 31.88 110 ASN A C 1
ATOM 854 O O . ASN A 1 110 ? -38.830 14.907 11.358 1.00 31.88 110 ASN A O 1
ATOM 858 N N . GLN A 1 111 ? -40.141 15.888 9.809 1.00 37.44 111 GLN A N 1
ATOM 859 C CA . GLN A 1 111 ? -39.599 17.265 9.798 1.00 37.44 111 GLN A CA 1
ATOM 860 C C . GLN A 1 111 ? -40.119 18.082 11.018 1.00 37.44 111 GLN A C 1
ATOM 862 O O . GLN A 1 111 ? -41.033 17.569 11.667 1.00 37.44 111 GLN A O 1
ATOM 867 N N . PRO A 1 112 ? -39.681 19.341 11.307 1.00 43.69 112 PRO A N 1
ATOM 868 C CA . PRO A 1 112 ? -38.841 20.259 10.510 1.00 43.69 112 PRO A CA 1
ATOM 869 C C . PRO A 1 112 ? -37.722 20.998 11.286 1.00 43.69 112 PRO A C 1
ATOM 871 O O . PRO A 1 112 ? -37.763 21.157 12.500 1.00 43.69 112 PRO A O 1
ATOM 874 N N . GLY A 1 113 ? -36.734 21.533 10.565 1.00 29.17 113 GLY A N 1
ATOM 875 C CA . GLY A 1 113 ? -35.739 22.449 11.135 1.00 29.17 113 GLY A CA 1
ATOM 876 C C . GLY A 1 113 ? -34.621 22.750 10.146 1.00 29.17 113 GLY A C 1
ATOM 877 O O . GLY A 1 113 ? -33.812 21.885 9.827 1.00 29.17 113 GLY A O 1
ATOM 878 N N . ALA A 1 114 ? -34.623 23.963 9.605 1.00 44.06 114 ALA A N 1
ATOM 879 C CA . ALA A 1 114 ? -33.711 24.419 8.568 1.00 44.06 114 ALA A CA 1
ATOM 880 C C . ALA A 1 114 ? -32.247 24.466 9.043 1.00 44.06 114 ALA A C 1
ATOM 882 O O . ALA A 1 114 ? -31.945 25.075 10.064 1.00 44.06 114 ALA A O 1
ATOM 883 N N . PHE A 1 115 ? -31.320 23.933 8.241 1.00 33.31 115 PHE A N 1
ATOM 884 C CA . PHE A 1 115 ? -29.928 24.381 8.268 1.00 33.31 115 PHE A CA 1
ATOM 885 C C . PHE A 1 115 ? -29.385 24.447 6.841 1.00 33.31 115 PHE A C 1
ATOM 887 O O . PHE A 1 115 ? -29.198 23.436 6.165 1.00 33.31 115 PHE A O 1
ATOM 894 N N . LYS A 1 116 ? -29.200 25.676 6.358 1.00 42.19 116 LYS A N 1
ATOM 895 C CA . LYS A 1 116 ? -28.593 25.995 5.066 1.00 42.19 116 LYS A CA 1
ATOM 896 C C . LYS A 1 116 ? -27.108 26.255 5.340 1.00 42.19 116 LYS A C 1
ATOM 898 O O . LYS A 1 116 ? -26.795 27.127 6.141 1.00 42.19 116 LYS A O 1
ATOM 903 N N . MET A 1 117 ? -26.205 25.515 4.698 1.00 37.06 117 MET A N 1
ATOM 904 C CA . MET A 1 117 ? -24.753 25.751 4.762 1.00 37.06 117 MET A CA 1
ATOM 905 C C . MET A 1 117 ? -24.174 25.923 3.349 1.00 37.06 117 MET A C 1
ATOM 907 O O . MET A 1 117 ? -24.713 25.344 2.400 1.00 37.06 117 MET A O 1
ATOM 911 N N . PRO A 1 118 ? -23.134 26.762 3.190 1.00 38.94 118 PRO A N 1
ATOM 912 C CA . PRO A 1 118 ? -22.774 27.371 1.916 1.00 38.94 118 PRO A CA 1
ATOM 913 C C . PRO A 1 118 ? -21.870 26.491 1.044 1.00 38.94 118 PRO A C 1
ATOM 915 O O . PRO A 1 118 ? -21.199 25.570 1.506 1.00 38.94 118 PRO A O 1
ATOM 918 N N . ALA A 1 119 ? -21.852 26.816 -0.249 1.00 44.75 119 ALA A N 1
ATOM 919 C CA . ALA A 1 119 ? -21.071 26.147 -1.279 1.00 44.75 119 ALA A CA 1
ATOM 920 C C . ALA A 1 119 ? -19.559 26.357 -1.076 1.00 44.75 119 ALA A C 1
ATOM 922 O O . ALA A 1 119 ? -19.038 27.439 -1.340 1.00 44.75 119 ALA A O 1
ATOM 923 N N . ALA A 1 120 ? -18.843 25.309 -0.665 1.00 42.75 120 ALA A N 1
ATOM 924 C CA . ALA A 1 120 ? -17.382 25.280 -0.665 1.00 42.75 120 ALA A CA 1
ATOM 925 C C . ALA A 1 120 ? -16.860 24.342 -1.769 1.00 42.75 120 ALA A C 1
ATOM 927 O O . ALA A 1 120 ? -17.328 23.214 -1.933 1.00 42.75 120 ALA A O 1
ATOM 928 N N . LYS A 1 121 ? -15.909 24.863 -2.557 1.00 45.38 121 LYS A N 1
ATOM 929 C CA . LYS A 1 121 ? -15.256 24.240 -3.721 1.00 45.38 121 LYS A CA 1
ATOM 930 C C . LYS A 1 121 ? -14.755 22.824 -3.409 1.00 45.38 121 LYS A C 1
ATOM 932 O O . LYS A 1 121 ? -14.046 22.618 -2.431 1.00 45.38 121 LYS A O 1
ATOM 937 N N . ARG A 1 122 ? -15.098 21.865 -4.276 1.00 38.19 122 ARG A N 1
ATOM 938 C CA . ARG A 1 122 ? -14.733 20.443 -4.158 1.00 38.19 122 ARG A CA 1
ATOM 939 C C . ARG A 1 122 ? -13.230 20.246 -4.420 1.00 38.19 122 ARG A C 1
ATOM 941 O O . ARG A 1 122 ? -12.807 20.522 -5.542 1.00 38.19 122 ARG A O 1
ATOM 948 N N . PRO A 1 123 ? -12.430 19.728 -3.473 1.00 40.16 123 PRO A N 1
ATOM 949 C CA . PRO A 1 123 ? -11.137 19.152 -3.802 1.00 40.16 123 PRO A CA 1
ATOM 950 C C . PRO A 1 123 ? -11.320 17.708 -4.292 1.00 40.16 123 PRO A C 1
ATOM 952 O O . PRO A 1 123 ? -12.158 16.956 -3.795 1.00 40.16 123 PRO A O 1
ATOM 955 N N . THR A 1 124 ? -10.541 17.332 -5.302 1.00 45.22 124 THR A N 1
ATOM 956 C CA . THR A 1 124 ? -10.482 15.992 -5.903 1.00 45.22 124 THR A CA 1
ATOM 957 C C . THR A 1 124 ? -10.283 14.887 -4.851 1.00 45.22 124 THR A C 1
ATOM 959 O O . THR A 1 124 ? -9.360 14.992 -4.039 1.00 45.22 124 THR A O 1
ATOM 962 N N . PRO A 1 125 ? -11.096 13.812 -4.855 1.00 39.62 125 PRO A N 1
ATOM 963 C CA . PRO A 1 125 ? -11.043 12.787 -3.817 1.00 39.62 125 PRO A CA 1
ATOM 964 C C . PRO A 1 125 ? -9.808 11.885 -3.962 1.00 39.62 125 PRO A C 1
ATOM 966 O O . PRO A 1 125 ? -9.539 11.338 -5.030 1.00 39.62 125 PRO A O 1
ATOM 969 N N . SER A 1 126 ? -9.079 11.688 -2.860 1.00 43.62 126 SER A N 1
ATOM 970 C CA . SER A 1 126 ? -8.043 10.653 -2.709 1.00 43.62 126 SER A CA 1
ATOM 971 C C . SER A 1 126 ? -8.472 9.634 -1.643 1.00 43.62 126 SER A C 1
ATOM 973 O O . SER A 1 126 ? -9.131 9.980 -0.668 1.00 43.62 126 SER A O 1
ATOM 975 N N . LEU A 1 127 ? -8.184 8.348 -1.819 1.00 44.25 127 LEU A N 1
ATOM 976 C CA . LEU A 1 127 ? -8.685 7.281 -0.934 1.00 44.25 127 LEU A CA 1
ATOM 977 C C . LEU A 1 127 ? -7.860 7.185 0.369 1.00 44.25 127 LEU A C 1
ATOM 979 O O . LEU A 1 127 ? -6.629 7.215 0.324 1.00 44.25 127 LEU A O 1
ATOM 983 N N . ARG A 1 128 ? -8.513 7.018 1.531 1.00 39.66 128 ARG A N 1
ATOM 984 C CA . ARG A 1 128 ? -7.861 6.658 2.810 1.00 39.66 128 ARG A CA 1
ATOM 985 C C . ARG A 1 128 ? -8.679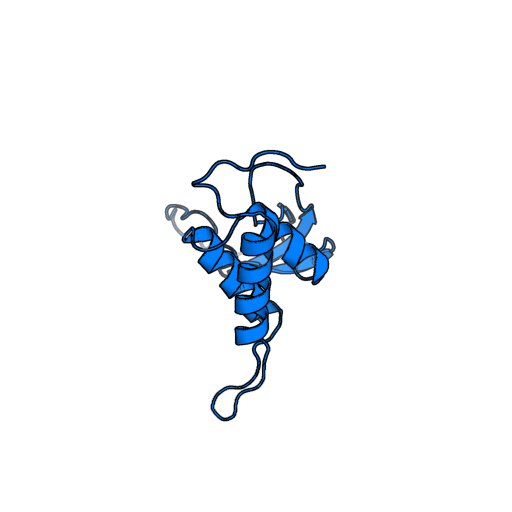 5.605 3.557 1.00 39.66 128 ARG A C 1
ATOM 987 O O . ARG A 1 128 ? -9.648 5.950 4.220 1.00 39.66 128 ARG A O 1
ATOM 994 N N . LEU A 1 129 ? -8.238 4.348 3.541 1.00 40.28 129 LEU A N 1
ATOM 995 C CA . LEU A 1 129 ? -8.866 3.282 4.326 1.00 40.28 129 LEU A CA 1
ATOM 996 C C . LEU A 1 129 ? -8.514 3.425 5.818 1.00 40.28 129 LEU A C 1
ATOM 998 O O . LEU A 1 129 ? -7.338 3.490 6.184 1.00 40.28 129 LEU A O 1
ATOM 1002 N N . ARG A 1 130 ? -9.529 3.453 6.691 1.00 36.91 130 ARG A N 1
ATOM 1003 C CA . ARG A 1 130 ? -9.351 3.350 8.151 1.00 36.91 130 ARG A CA 1
ATOM 1004 C C . ARG A 1 130 ? -9.298 1.878 8.580 1.00 36.91 130 ARG A C 1
ATOM 1006 O O . ARG A 1 130 ? -9.956 1.037 7.972 1.00 36.91 130 ARG A O 1
ATOM 1013 N N . ALA A 1 131 ? -8.454 1.616 9.580 1.00 40.41 131 ALA A N 1
ATOM 1014 C CA . ALA A 1 131 ? -8.275 0.328 10.249 1.00 40.41 131 ALA A CA 1
ATOM 1015 C C . ALA A 1 131 ? -9.398 0.060 11.252 1.00 40.41 131 ALA A C 1
ATOM 1017 O O . ALA A 1 131 ? -9.922 1.065 11.789 1.00 40.41 131 ALA A O 1
#

Sequence (131 aa):
VKGNLPQHTLHFASLLVAIADVYDALRTVRPYRPALSVAKTATILIKDTLAGKLHREYVSKFLLLLNVLAPGRRVILSDGSSGMIVEVRDGGFGIFPSLQPPRFRRSKKNQPGAFKMPAAKRPTPSLRLRA

pLDDT: mean 71.23, std 21.42, range [29.17, 96.62]

Foldseek 3Di:
DDDDDPPPDDDPVNLLVVLVVQLCVQQDCDPVDGHDDPLQSLLVLLVCVVVVNHDLLSSLVVCVVVVNLDFQDWFAWPVRFIFTFHDDDDDDDDSDGDTDGPPPPPPPDDDDDDDDDDDDDDDDTDGHGDD

Radius of gyration: 19.38 Å; chains: 1; bounding box: 59×43×44 Å

Secondary structure (DSSP, 8-state):
------TTS--HHHHHHHHHHHHHHHHS-BTTBPPPPHHHHHHHHHHHHHTTSS-HHHHHHHHHHTTSS-TT-EEEBTTS-EEEEEE---SSS-SS-EEEPP------------------PPPPP-B----